Protein AF-A0A7Y0B9Q2-F1 (afdb_monomer_lite)

pLDDT: mean 84.7, std 14.18, range [36.88, 98.25]

Sequence (149 aa):
MATASEPADRLAAFGNQLVHVHLWLREELVALRSGLDDHLSGAGERPRELRAHCLAFCSALTRHHTAEDGGVFPALAEAHPELRPVLDELAHDHLQVEELLVRLQTLLDGLIALVESHFTYEEKKLVAALNGLSPPLPDDFALRDLTGG

Foldseek 3Di:
DDDDQDPVNVVVVVVVVLVVLVVVLVVLVVVLVVQVVCVVVVNHDDPVVSVVSLVVSVVSLLVVLCCCLVPVLVVCCVVPVVCVVVSVVVNVVSVVVVVVSVVVVVVVVVVVVVVVVVVVVCCVPPVVVQVPDPPHDDPVPPPPPPPPD

Structure (mmCIF, N/CA/C/O backbone):
data_AF-A0A7Y0B9Q2-F1
#
_entry.id   AF-A0A7Y0B9Q2-F1
#
loop_
_atom_site.group_PDB
_atom_site.id
_atom_site.type_symbol
_atom_site.label_atom_id
_atom_site.label_alt_id
_atom_site.label_comp_id
_atom_site.label_asym_id
_atom_site.label_entity_id
_atom_site.label_seq_id
_atom_site.pdbx_PDB_ins_code
_atom_site.Cartn_x
_atom_site.Cartn_y
_atom_site.Cartn_z
_atom_site.occupancy
_atom_site.B_iso_or_equiv
_atom_site.auth_seq_id
_atom_site.auth_comp_id
_atom_site.auth_asym_id
_atom_site.auth_atom_id
_atom_site.pdbx_PDB_model_num
ATOM 1 N N . MET A 1 1 ? -40.328 13.488 16.334 1.00 36.88 1 MET A N 1
ATOM 2 C CA . MET A 1 1 ? -39.431 13.027 17.414 1.00 36.88 1 MET A CA 1
ATOM 3 C C . MET A 1 1 ? -38.653 11.837 16.887 1.00 36.88 1 MET A C 1
ATOM 5 O O . MET A 1 1 ? -39.219 10.759 16.802 1.00 36.88 1 MET A O 1
ATOM 9 N N . ALA A 1 2 ? -37.414 12.053 16.441 1.00 44.22 2 ALA A N 1
ATOM 10 C CA . ALA A 1 2 ? -36.504 10.962 16.110 1.00 44.22 2 ALA A CA 1
ATOM 11 C C . ALA A 1 2 ? -35.988 10.383 17.430 1.00 44.22 2 ALA A C 1
ATOM 13 O O . ALA A 1 2 ? -35.457 11.125 18.257 1.00 44.22 2 ALA A O 1
ATOM 14 N N . THR A 1 3 ? -36.210 9.094 17.664 1.00 46.66 3 THR A N 1
ATOM 15 C CA . THR A 1 3 ? -35.588 8.378 18.777 1.00 46.66 3 THR A CA 1
ATOM 16 C C . THR A 1 3 ? -34.080 8.446 18.576 1.00 46.66 3 THR A C 1
ATOM 18 O O . THR A 1 3 ? -33.581 8.061 17.518 1.00 46.66 3 THR A O 1
ATOM 21 N N . ALA A 1 4 ? -33.360 8.996 19.554 1.00 55.75 4 ALA A N 1
ATOM 22 C CA . ALA A 1 4 ? -31.908 8.941 19.561 1.00 55.75 4 ALA A CA 1
ATOM 23 C C . ALA A 1 4 ? -31.504 7.467 19.437 1.00 55.75 4 ALA A C 1
ATOM 25 O O . ALA A 1 4 ? -31.904 6.664 20.274 1.00 55.75 4 ALA A O 1
ATOM 26 N N . SER A 1 5 ? -30.777 7.119 18.371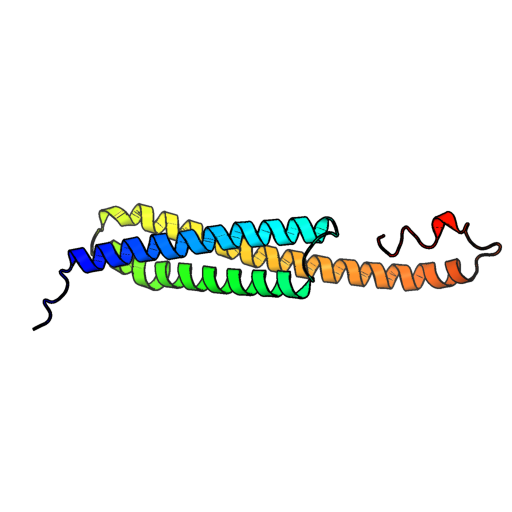 1.00 59.25 5 SER A N 1
ATOM 27 C CA . SER A 1 5 ? -30.181 5.789 18.197 1.00 59.25 5 SER A CA 1
ATOM 28 C C . SER A 1 5 ? -29.509 5.376 19.510 1.00 59.25 5 SER A C 1
ATOM 30 O O . SER A 1 5 ? -28.805 6.196 20.119 1.00 59.25 5 SER A O 1
ATOM 32 N N . GLU A 1 6 ? -29.783 4.167 20.003 1.00 62.31 6 GLU A N 1
ATOM 33 C CA . GLU A 1 6 ? -29.219 3.735 21.278 1.00 62.31 6 GLU A CA 1
ATOM 34 C C . GLU A 1 6 ? -27.682 3.669 21.181 1.00 62.31 6 GLU A C 1
ATOM 36 O O . GLU A 1 6 ? -27.130 3.470 20.096 1.00 62.31 6 GLU A O 1
ATOM 41 N N . PRO A 1 7 ? -26.940 3.852 22.288 1.00 60.25 7 PRO A N 1
ATOM 42 C CA . PRO A 1 7 ? -25.481 3.729 22.288 1.00 60.25 7 PRO A CA 1
ATOM 43 C C . PRO A 1 7 ? -24.994 2.411 21.665 1.00 60.25 7 PRO A C 1
ATOM 45 O O . PRO A 1 7 ? -24.018 2.418 20.921 1.00 60.25 7 PRO A O 1
ATOM 48 N N . ALA A 1 8 ? -25.718 1.312 21.900 1.00 61.25 8 ALA A N 1
ATOM 49 C CA . ALA A 1 8 ? -25.438 0.002 21.318 1.00 61.25 8 ALA A CA 1
ATOM 50 C C . ALA A 1 8 ? -25.602 -0.021 19.786 1.00 61.25 8 ALA A C 1
ATOM 52 O O . ALA A 1 8 ? -24.737 -0.557 19.094 1.00 61.25 8 ALA A O 1
ATOM 53 N N . ASP A 1 9 ? -26.637 0.632 19.244 1.00 67.50 9 ASP A N 1
ATOM 54 C CA . ASP A 1 9 ? -26.848 0.752 17.794 1.00 67.50 9 ASP A CA 1
ATOM 55 C C . ASP A 1 9 ? -25.721 1.546 17.124 1.00 67.50 9 ASP A C 1
ATOM 57 O O . ASP A 1 9 ? -25.291 1.217 16.018 1.00 67.50 9 ASP A O 1
ATOM 61 N N . ARG A 1 10 ? -25.202 2.581 17.802 1.00 64.56 10 ARG A N 1
ATOM 62 C CA . ARG A 1 10 ? -24.063 3.370 17.305 1.00 64.56 10 ARG A CA 1
ATOM 63 C C . ARG A 1 10 ? -22.756 2.580 17.307 1.00 64.56 10 ARG A C 1
ATOM 65 O O . ARG A 1 10 ? -22.013 2.666 16.333 1.00 64.56 10 ARG A O 1
ATOM 72 N N . LEU A 1 11 ? -22.479 1.807 18.361 1.00 66.19 11 LEU A N 1
ATOM 73 C CA . LEU A 1 11 ? -21.299 0.936 18.401 1.00 66.19 11 LEU A CA 1
ATOM 74 C C . LEU A 1 11 ? -21.380 -0.174 17.344 1.00 66.19 11 LEU A C 1
ATOM 76 O O . LEU A 1 11 ? -20.399 -0.421 16.645 1.00 66.19 11 LEU A O 1
ATOM 80 N N . ALA A 1 12 ? -22.549 -0.795 17.170 1.00 68.38 12 ALA A N 1
ATOM 81 C CA . ALA A 1 12 ? -22.766 -1.791 16.124 1.00 68.38 12 ALA A CA 1
ATOM 82 C C . ALA A 1 12 ? -22.597 -1.189 14.717 1.00 68.38 12 ALA A C 1
ATOM 84 O O . ALA A 1 12 ? -21.962 -1.795 13.855 1.00 68.38 12 ALA A O 1
ATOM 85 N N . ALA A 1 13 ? -23.101 0.029 14.487 1.00 72.81 13 ALA A N 1
ATOM 86 C CA . ALA A 1 13 ? -22.895 0.747 13.230 1.00 72.81 13 ALA A CA 1
ATOM 87 C C . ALA A 1 13 ? -21.408 1.031 12.958 1.00 72.81 13 ALA A C 1
ATOM 89 O O . ALA A 1 13 ? -20.954 0.866 11.827 1.00 72.81 13 ALA A O 1
ATOM 90 N N . PHE A 1 14 ? -20.643 1.391 13.990 1.00 76.12 14 PHE A N 1
ATOM 91 C CA . PHE A 1 14 ? -19.206 1.625 13.874 1.00 76.12 14 PHE A CA 1
ATOM 92 C C . PHE A 1 14 ? -18.426 0.336 13.563 1.00 76.12 14 PHE A C 1
ATOM 94 O O . PHE A 1 14 ? -17.618 0.313 12.637 1.00 76.12 14 PHE A O 1
ATOM 101 N N . GLY A 1 15 ? -18.717 -0.763 14.266 1.00 79.12 15 GLY A N 1
ATOM 102 C CA . GLY A 1 15 ? -18.115 -2.070 13.978 1.00 79.12 15 GLY A CA 1
ATOM 103 C C . GLY A 1 15 ? -18.412 -2.553 12.553 1.00 79.12 15 GLY A C 1
ATOM 104 O O . GLY A 1 15 ? -17.522 -3.032 11.855 1.00 79.12 15 GLY A O 1
ATOM 105 N N . ASN A 1 16 ? -19.639 -2.344 12.070 1.00 85.44 16 ASN A N 1
ATOM 106 C CA . ASN A 1 16 ? -20.003 -2.654 10.685 1.00 85.44 16 ASN A CA 1
ATOM 107 C C . ASN A 1 16 ? -19.270 -1.761 9.672 1.00 85.44 16 ASN A C 1
ATOM 109 O O . ASN A 1 16 ? -18.882 -2.233 8.603 1.00 85.44 16 ASN A O 1
ATOM 113 N N . GLN A 1 17 ? -19.058 -0.484 10.000 1.00 85.31 17 GLN A N 1
ATOM 114 C CA . GLN A 1 17 ? -18.290 0.434 9.160 1.00 85.31 17 GLN A CA 1
ATOM 115 C C . GLN A 1 17 ? -16.824 -0.002 9.042 1.00 85.31 17 GLN A C 1
ATOM 117 O O . GLN A 1 17 ? -16.274 0.036 7.941 1.00 85.31 17 GLN A O 1
ATOM 122 N N . LEU A 1 18 ? -16.216 -0.460 10.140 1.00 87.94 18 LEU A N 1
ATOM 123 C CA . LEU A 1 18 ? -14.861 -1.012 10.140 1.00 87.94 18 LEU A CA 1
ATOM 124 C C . LEU A 1 18 ? -14.747 -2.203 9.179 1.00 87.94 18 LEU A C 1
ATOM 126 O O . LEU A 1 18 ? -13.894 -2.217 8.292 1.00 87.94 18 LEU A O 1
ATOM 130 N N . VAL A 1 19 ? -15.671 -3.162 9.292 1.00 92.25 19 VAL A N 1
ATOM 131 C CA . VAL A 1 19 ? -15.724 -4.324 8.393 1.00 92.25 19 VAL A CA 1
ATOM 132 C C . VAL A 1 19 ? -15.873 -3.889 6.934 1.00 92.25 19 VAL A C 1
ATOM 134 O O . VAL A 1 19 ? -15.188 -4.428 6.069 1.00 92.25 19 VAL A O 1
ATOM 137 N N . HIS A 1 20 ? -16.723 -2.900 6.649 1.00 91.75 20 HIS A N 1
ATOM 138 C CA . HIS A 1 20 ? -16.935 -2.404 5.290 1.00 91.75 20 HIS A CA 1
ATOM 139 C C . HIS A 1 20 ? -15.660 -1.801 4.684 1.00 91.75 20 HIS A C 1
ATOM 141 O O . HIS A 1 20 ? -15.303 -2.131 3.554 1.00 91.75 20 HIS A O 1
ATOM 147 N N . VAL A 1 21 ? -14.947 -0.957 5.440 1.00 91.31 21 VAL A N 1
ATOM 148 C CA . VAL A 1 21 ? -13.669 -0.381 4.992 1.00 91.31 21 VAL A CA 1
ATOM 149 C C . VAL A 1 21 ? -12.639 -1.481 4.752 1.00 91.31 21 VAL A C 1
ATOM 151 O O . VAL A 1 21 ? -11.956 -1.465 3.732 1.00 91.31 21 VAL A O 1
ATOM 154 N N . HIS A 1 22 ? -12.559 -2.477 5.635 1.00 96.44 22 HIS A N 1
ATOM 155 C CA . HIS A 1 22 ? -11.625 -3.589 5.462 1.00 96.44 22 HIS A CA 1
ATOM 156 C C . HIS A 1 22 ? -11.964 -4.492 4.273 1.00 96.44 22 HIS A C 1
ATOM 158 O O . HIS A 1 22 ? -11.057 -5.059 3.670 1.00 96.44 22 HIS A O 1
ATOM 164 N N . LEU A 1 23 ? -13.241 -4.689 3.943 1.00 96.31 23 LEU A N 1
ATOM 165 C CA . LEU A 1 23 ? -13.632 -5.442 2.747 1.00 96.31 23 LEU A CA 1
ATOM 166 C C . LEU A 1 23 ? -13.174 -4.720 1.481 1.00 96.31 23 LEU A C 1
ATOM 168 O O . LEU A 1 23 ? -12.501 -5.331 0.656 1.00 96.31 23 LEU A O 1
ATOM 172 N N . TRP A 1 24 ? -13.432 -3.416 1.396 1.00 95.19 24 TRP A N 1
ATOM 173 C CA . TRP A 1 24 ? -12.952 -2.596 0.288 1.00 95.19 24 TRP A CA 1
ATOM 174 C C . TRP A 1 24 ? -11.415 -2.616 0.180 1.00 95.19 24 TRP A C 1
ATOM 176 O O . TRP A 1 24 ? -10.879 -2.913 -0.881 1.00 95.19 24 TRP A O 1
ATOM 186 N N . LEU A 1 25 ? -10.682 -2.422 1.284 1.00 93.44 25 LEU A N 1
ATOM 187 C CA . LEU A 1 25 ? -9.210 -2.473 1.276 1.00 93.44 25 LEU A CA 1
ATOM 188 C C . LEU A 1 25 ? -8.654 -3.819 0.779 1.00 93.44 25 LEU A C 1
ATOM 190 O O . LEU A 1 25 ? -7.612 -3.855 0.124 1.00 93.44 25 LEU A O 1
ATOM 194 N N . ARG A 1 26 ? -9.336 -4.933 1.073 1.00 96.75 26 ARG A N 1
ATOM 195 C CA . ARG A 1 26 ? -8.951 -6.257 0.557 1.00 96.75 26 ARG A CA 1
ATOM 196 C C . ARG A 1 26 ? -9.150 -6.362 -0.952 1.00 96.75 26 ARG A C 1
ATOM 198 O O . ARG A 1 26 ? -8.309 -6.959 -1.618 1.00 96.75 26 ARG A O 1
ATOM 205 N N . GLU A 1 27 ? -10.233 -5.802 -1.480 1.00 95.31 27 GLU A N 1
ATOM 206 C CA . GLU A 1 27 ? -10.496 -5.769 -2.923 1.00 95.31 27 GLU A CA 1
ATOM 207 C C . GLU A 1 27 ? -9.424 -4.953 -3.658 1.00 95.31 27 GLU A C 1
ATOM 209 O O . GLU A 1 27 ? -8.851 -5.440 -4.635 1.00 95.31 27 GLU A O 1
ATOM 214 N N . GLU A 1 28 ? -9.061 -3.780 -3.132 1.00 94.19 28 GLU A N 1
ATOM 215 C CA . GLU A 1 28 ? -7.995 -2.945 -3.705 1.00 94.19 28 GLU A CA 1
ATOM 216 C C . GLU A 1 28 ? -6.627 -3.651 -3.672 1.00 94.19 28 GLU A C 1
ATOM 218 O O . GLU A 1 28 ? -5.885 -3.603 -4.650 1.00 94.19 28 GLU A O 1
ATOM 223 N N . LEU A 1 29 ? -6.295 -4.384 -2.599 1.00 92.88 29 LEU A N 1
ATOM 224 C CA . LEU A 1 29 ? -5.062 -5.187 -2.538 1.00 92.88 29 LEU A CA 1
ATOM 225 C C . LEU A 1 29 ? -5.000 -6.254 -3.639 1.00 92.88 29 LEU A C 1
ATOM 227 O O . LEU A 1 29 ? -3.948 -6.464 -4.247 1.00 92.88 29 LEU A O 1
ATOM 231 N N . VAL A 1 30 ? -6.117 -6.941 -3.894 1.00 93.81 30 VAL A N 1
ATOM 232 C CA . VAL A 1 30 ? -6.207 -7.942 -4.966 1.00 93.81 30 VAL A CA 1
ATOM 233 C C . VAL A 1 30 ? -6.041 -7.277 -6.331 1.00 93.81 30 VAL A C 1
ATOM 235 O O . VAL A 1 30 ? -5.282 -7.782 -7.161 1.00 93.81 30 VAL A O 1
ATOM 238 N N . ALA A 1 31 ? -6.695 -6.136 -6.547 1.00 89.94 31 ALA A N 1
ATOM 239 C CA . ALA A 1 31 ? -6.605 -5.389 -7.795 1.00 89.94 31 ALA A CA 1
ATOM 240 C C . ALA A 1 31 ? -5.183 -4.862 -8.056 1.00 89.94 31 ALA A C 1
ATOM 242 O O . ALA A 1 31 ? -4.665 -5.030 -9.159 1.00 89.94 31 ALA A O 1
ATOM 243 N N . LEU A 1 32 ? -4.511 -4.314 -7.038 1.00 89.50 32 LEU A N 1
ATOM 244 C CA . LEU A 1 32 ? -3.117 -3.872 -7.132 1.00 89.50 32 LEU A CA 1
ATOM 245 C C . LEU A 1 32 ? -2.169 -5.006 -7.502 1.00 89.50 32 LEU A C 1
ATOM 247 O O . LEU A 1 32 ? -1.305 -4.835 -8.362 1.00 89.50 32 LEU A O 1
ATOM 251 N N . ARG A 1 33 ? -2.331 -6.166 -6.859 1.00 89.88 33 ARG A N 1
ATOM 252 C CA . ARG A 1 33 ? -1.512 -7.338 -7.161 1.00 89.88 33 ARG A CA 1
ATOM 253 C C . ARG A 1 33 ? -1.729 -7.808 -8.599 1.00 89.88 33 ARG A C 1
ATOM 255 O O . ARG A 1 33 ? -0.749 -8.022 -9.300 1.00 89.88 33 ARG A O 1
ATOM 262 N N . SER A 1 34 ? -2.985 -7.933 -9.034 1.00 89.56 34 SER A N 1
ATOM 263 C CA . SER A 1 34 ? -3.305 -8.340 -10.409 1.00 89.56 34 SER A CA 1
ATOM 264 C C . SER A 1 34 ? -2.719 -7.364 -11.425 1.00 89.56 34 SER A C 1
ATOM 266 O O . SER A 1 34 ? -2.041 -7.789 -12.350 1.00 89.56 34 SER A O 1
ATOM 268 N N . GLY A 1 35 ? -2.901 -6.056 -11.217 1.00 87.88 35 GLY A N 1
ATOM 269 C CA . GLY A 1 35 ? -2.368 -5.040 -12.123 1.00 87.88 35 GLY A CA 1
ATOM 270 C C . GLY A 1 35 ? -0.840 -5.058 -12.210 1.00 87.88 35 GLY A C 1
ATOM 271 O O . GLY A 1 35 ? -0.285 -4.846 -13.288 1.00 87.88 35 GLY A O 1
ATOM 272 N N . LEU A 1 36 ? -0.149 -5.356 -11.103 1.00 86.94 36 LEU A N 1
A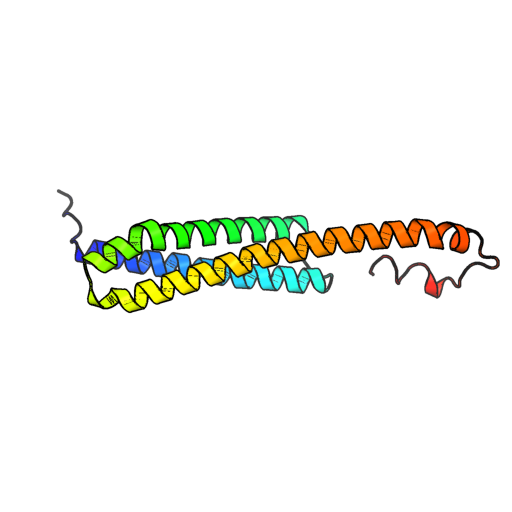TOM 273 C CA . LEU A 1 36 ? 1.302 -5.544 -11.101 1.00 86.94 36 LEU A CA 1
ATOM 274 C C . LEU A 1 36 ? 1.720 -6.807 -11.866 1.00 86.94 36 LEU A C 1
ATOM 276 O O . LEU A 1 36 ? 2.626 -6.728 -12.694 1.00 86.94 36 LEU A O 1
ATOM 280 N N . ASP A 1 37 ? 1.063 -7.941 -11.622 1.00 87.75 37 ASP A N 1
ATOM 281 C CA . ASP A 1 37 ? 1.347 -9.210 -12.307 1.00 87.75 37 ASP A CA 1
ATOM 282 C C . ASP A 1 37 ? 1.097 -9.088 -13.829 1.00 87.75 37 ASP A C 1
ATOM 284 O O . ASP A 1 37 ? 1.919 -9.517 -14.648 1.00 87.75 37 ASP A O 1
ATOM 288 N N . ASP A 1 38 ? 0.013 -8.420 -14.228 1.00 87.25 38 ASP A N 1
ATOM 289 C CA . ASP A 1 38 ? -0.311 -8.158 -15.632 1.00 87.25 38 ASP A CA 1
ATOM 290 C C . ASP A 1 38 ? 0.712 -7.203 -16.270 1.00 87.25 38 ASP A C 1
ATOM 292 O O . ASP A 1 38 ? 1.161 -7.416 -17.399 1.00 87.25 38 ASP A O 1
ATOM 296 N N . HIS A 1 39 ? 1.138 -6.159 -15.549 1.00 84.25 39 HIS A N 1
ATOM 297 C CA . HIS A 1 39 ? 2.154 -5.230 -16.044 1.00 84.25 39 HIS A CA 1
ATOM 298 C C . HIS A 1 39 ? 3.506 -5.925 -16.259 1.00 84.25 39 HIS A C 1
ATOM 300 O O . HIS A 1 39 ? 4.122 -5.761 -17.312 1.00 84.25 39 HIS A O 1
ATOM 306 N N . LEU A 1 40 ? 3.947 -6.741 -15.296 1.00 84.38 40 LEU A N 1
ATOM 307 C CA . LEU A 1 40 ? 5.208 -7.486 -15.375 1.00 84.38 40 LEU A CA 1
ATOM 308 C C . LEU A 1 40 ? 5.202 -8.566 -16.466 1.00 84.38 40 LEU A C 1
ATOM 310 O O . LEU A 1 40 ? 6.263 -8.915 -16.979 1.00 84.38 40 LEU A O 1
ATOM 314 N N . SER A 1 41 ? 4.029 -9.084 -16.835 1.00 86.50 41 SER A N 1
ATOM 315 C CA . SER A 1 41 ? 3.867 -10.049 -17.930 1.00 86.50 41 SER A CA 1
ATOM 316 C C . SER A 1 41 ? 3.656 -9.405 -19.307 1.00 86.50 41 SER A C 1
ATOM 318 O O . SER A 1 41 ? 3.545 -10.123 -20.299 1.00 86.50 41 SER A O 1
ATOM 320 N N . GLY A 1 42 ? 3.621 -8.068 -19.392 1.00 80.06 42 GLY A N 1
ATOM 321 C CA . GLY A 1 42 ? 3.410 -7.328 -20.642 1.00 80.06 42 GLY A CA 1
ATOM 322 C C . GLY A 1 42 ? 1.950 -7.261 -21.111 1.00 80.06 42 GLY A C 1
ATOM 323 O O . GLY A 1 42 ? 1.682 -6.729 -22.185 1.00 80.06 42 GLY A O 1
ATOM 324 N N . ALA A 1 43 ? 1.002 -7.765 -20.316 1.00 75.62 43 ALA A N 1
ATOM 325 C CA . ALA A 1 43 ? -0.425 -7.831 -20.648 1.00 75.62 43 ALA A CA 1
ATOM 326 C C . ALA A 1 43 ? -1.288 -6.768 -19.928 1.00 75.62 43 ALA A C 1
ATOM 328 O O . ALA A 1 43 ? -2.506 -6.746 -20.108 1.00 75.62 43 ALA A O 1
ATOM 329 N N . GLY A 1 44 ? -0.677 -5.919 -19.095 1.00 66.56 44 GLY A N 1
ATOM 330 C CA . GLY A 1 44 ? -1.383 -5.094 -18.109 1.00 66.56 44 GLY A CA 1
ATOM 331 C C . GLY A 1 44 ? -1.722 -3.654 -18.486 1.00 66.56 44 GLY A C 1
ATOM 332 O O . GLY A 1 44 ? -1.440 -3.163 -19.579 1.00 66.56 44 GLY A O 1
ATOM 333 N N . GLU A 1 45 ? -2.345 -2.975 -17.517 1.00 65.38 45 GLU A N 1
ATOM 334 C CA . GLU A 1 45 ? -2.737 -1.561 -17.568 1.00 65.38 45 GLU A CA 1
ATOM 335 C C . GLU A 1 45 ? -1.563 -0.620 -17.876 1.00 65.38 45 GLU A C 1
ATOM 337 O O . GLU A 1 45 ? -0.382 -0.963 -17.738 1.00 65.38 45 GLU A O 1
ATOM 342 N N . ARG A 1 46 ? -1.874 0.630 -18.253 1.00 72.88 46 ARG A N 1
ATOM 343 C CA . ARG A 1 46 ? -0.818 1.623 -18.481 1.00 72.88 46 ARG A CA 1
ATOM 344 C C . ARG A 1 46 ? -0.055 1.839 -17.164 1.00 72.88 46 ARG A C 1
ATOM 346 O O . ARG A 1 46 ? -0.697 2.073 -16.142 1.00 72.88 46 ARG A O 1
ATOM 353 N N . PRO A 1 47 ? 1.290 1.925 -17.165 1.00 76.25 47 PRO A N 1
ATOM 354 C CA . PRO A 1 47 ? 2.091 2.086 -15.939 1.00 76.25 47 PRO A CA 1
ATOM 355 C C . PRO A 1 47 ? 1.643 3.252 -15.040 1.00 76.25 47 PRO A C 1
ATOM 357 O O . PRO A 1 47 ? 1.765 3.225 -13.816 1.00 76.25 47 PRO A O 1
ATOM 360 N N . ARG A 1 48 ? 1.093 4.304 -15.659 1.00 79.38 48 ARG A N 1
ATOM 361 C CA . ARG A 1 48 ? 0.562 5.484 -14.972 1.00 79.38 48 ARG A CA 1
ATOM 362 C C . ARG A 1 48 ? -0.702 5.189 -14.154 1.00 79.38 48 ARG A C 1
ATOM 364 O O . ARG A 1 48 ? -0.891 5.835 -13.127 1.00 79.38 48 ARG A O 1
ATOM 371 N N . GLU A 1 49 ? -1.549 4.272 -14.610 1.00 84.50 49 GLU A N 1
ATOM 372 C CA . GLU A 1 49 ? -2.795 3.871 -13.941 1.00 84.50 49 GLU A CA 1
ATOM 373 C C . GLU A 1 49 ? -2.478 3.028 -12.707 1.00 84.50 49 GLU A C 1
ATOM 375 O O . GLU A 1 49 ? -2.868 3.416 -11.607 1.00 84.50 49 GLU A O 1
ATOM 380 N N . LEU A 1 50 ? -1.633 2.003 -12.855 1.00 84.81 50 LEU A N 1
ATOM 381 C CA . LEU A 1 50 ? -1.156 1.182 -11.738 1.00 84.81 50 LEU A CA 1
ATOM 382 C C . LEU A 1 50 ? -0.468 2.025 -10.654 1.00 84.81 50 LEU A C 1
ATOM 384 O O . LEU A 1 50 ? -0.744 1.877 -9.463 1.00 84.81 50 LEU A O 1
ATOM 388 N N . ARG A 1 51 ? 0.388 2.976 -11.055 1.00 85.19 51 ARG A N 1
ATOM 389 C CA . ARG A 1 51 ? 1.023 3.909 -10.112 1.00 85.19 51 ARG A CA 1
ATOM 390 C C . ARG A 1 51 ? -0.004 4.779 -9.385 1.00 85.19 51 ARG A C 1
ATOM 392 O O . ARG A 1 51 ? 0.132 5.001 -8.184 1.00 85.19 51 ARG A O 1
ATOM 399 N N . ALA A 1 52 ? -0.997 5.311 -10.098 1.00 88.56 52 ALA A N 1
ATOM 400 C CA . ALA A 1 52 ? -2.035 6.142 -9.491 1.00 88.56 52 ALA A CA 1
ATOM 401 C C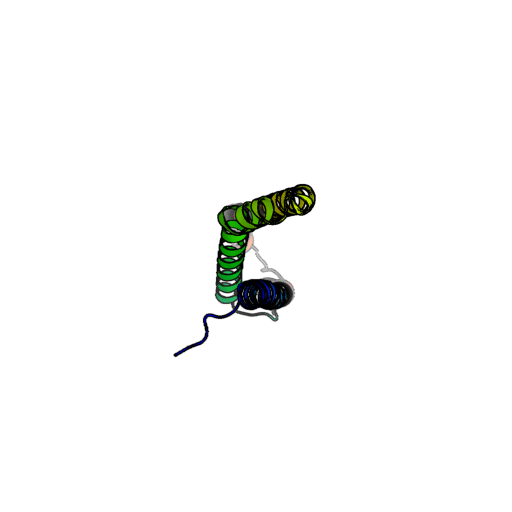 . ALA A 1 52 ? -2.879 5.341 -8.489 1.00 88.56 52 ALA A C 1
ATOM 403 O O . ALA A 1 52 ? -3.122 5.830 -7.387 1.00 88.56 52 ALA A O 1
ATOM 404 N N . HIS A 1 53 ? -3.248 4.107 -8.841 1.00 89.25 53 HIS A N 1
ATOM 405 C CA . HIS A 1 53 ? -3.946 3.181 -7.957 1.00 89.25 53 HIS A CA 1
ATOM 406 C C . HIS A 1 53 ? -3.112 2.899 -6.700 1.00 89.25 53 HIS A C 1
ATOM 408 O O . HIS A 1 53 ? -3.587 3.130 -5.591 1.00 89.25 53 HIS A O 1
ATOM 414 N N . CYS A 1 54 ? -1.841 2.511 -6.852 1.00 89.62 54 CYS A N 1
ATOM 415 C CA . CYS A 1 54 ? -0.961 2.222 -5.717 1.00 89.62 54 CYS A CA 1
ATOM 416 C C . CYS A 1 54 ? -0.881 3.402 -4.738 1.00 89.62 54 CYS A C 1
ATOM 418 O O . CYS A 1 54 ? -1.035 3.214 -3.535 1.00 89.62 54 CYS A O 1
ATOM 420 N N . LEU A 1 55 ? -0.697 4.629 -5.237 1.00 89.25 55 LEU A N 1
ATOM 421 C CA . LEU A 1 55 ? -0.626 5.821 -4.386 1.00 89.25 55 LEU A CA 1
ATOM 422 C C . LEU A 1 55 ? -1.958 6.126 -3.684 1.00 89.25 55 LEU A C 1
ATOM 424 O O . LEU A 1 55 ? -1.953 6.517 -2.515 1.00 89.25 55 LEU A O 1
ATOM 428 N N . ALA A 1 56 ? -3.087 5.945 -4.375 1.00 91.19 56 ALA A N 1
ATOM 429 C CA . ALA A 1 56 ? -4.412 6.143 -3.795 1.00 91.19 56 ALA A CA 1
ATOM 430 C C . ALA A 1 56 ? -4.691 5.133 -2.671 1.00 91.19 56 ALA A C 1
ATOM 432 O O . ALA A 1 56 ? -5.117 5.530 -1.586 1.00 91.19 56 ALA A O 1
ATOM 433 N N . PHE A 1 57 ? -4.374 3.857 -2.899 1.00 91.81 57 PHE A N 1
ATOM 434 C CA . PHE A 1 57 ? -4.484 2.802 -1.895 1.00 91.81 57 PHE A CA 1
ATOM 435 C C . PHE A 1 57 ? -3.599 3.078 -0.675 1.00 91.81 57 PHE A C 1
ATOM 437 O O . PHE A 1 57 ? -4.103 3.088 0.447 1.00 91.81 57 PHE A O 1
ATOM 444 N N . CYS A 1 58 ? -2.307 3.375 -0.881 1.00 92.00 58 CYS A N 1
ATOM 445 C CA . CYS A 1 58 ? -1.387 3.689 0.215 1.00 92.00 58 CYS A CA 1
ATOM 446 C C . CYS A 1 58 ? -1.915 4.859 1.057 1.00 92.00 58 CYS A C 1
ATOM 448 O O . CYS A 1 58 ? -1.957 4.773 2.280 1.00 92.00 58 CYS A O 1
ATOM 450 N N . SER A 1 59 ? -2.391 5.930 0.410 1.00 91.38 59 SER A N 1
ATOM 451 C CA . SER A 1 59 ? -2.962 7.083 1.112 1.00 91.38 59 SER A CA 1
ATOM 452 C C . SER A 1 59 ? -4.215 6.723 1.919 1.00 91.38 59 SER A C 1
ATOM 454 O O . SER A 1 59 ? -4.370 7.202 3.047 1.00 91.38 59 SER A O 1
ATOM 456 N N . ALA A 1 60 ? -5.103 5.893 1.366 1.00 93.06 60 ALA A N 1
ATOM 457 C CA . ALA A 1 60 ? -6.318 5.467 2.049 1.00 93.06 60 ALA A CA 1
ATOM 458 C C . ALA A 1 60 ? -6.014 4.583 3.268 1.00 93.06 60 ALA A C 1
ATOM 460 O O . ALA A 1 60 ? -6.581 4.819 4.337 1.00 93.06 60 ALA A O 1
ATOM 461 N N . LEU A 1 61 ? -5.088 3.630 3.129 1.00 94.81 61 LEU A N 1
ATOM 462 C CA . LEU A 1 61 ? -4.667 2.734 4.206 1.00 94.81 61 LEU A CA 1
ATOM 463 C C . LEU A 1 61 ? -3.995 3.499 5.352 1.00 94.81 61 LEU A C 1
ATOM 465 O O . LEU A 1 61 ? -4.390 3.340 6.505 1.00 94.81 61 LEU A O 1
ATOM 469 N N . THR A 1 62 ? -3.058 4.403 5.040 1.00 93.12 62 THR A N 1
ATOM 470 C CA . THR A 1 62 ? -2.405 5.253 6.049 1.00 93.12 62 THR A CA 1
ATOM 471 C C . THR A 1 62 ? -3.426 6.083 6.822 1.00 93.12 62 THR A C 1
ATOM 473 O O . THR A 1 62 ? -3.370 6.148 8.049 1.00 93.12 62 THR A O 1
ATOM 476 N N . ARG A 1 63 ? -4.394 6.704 6.132 1.00 93.44 63 ARG A N 1
ATOM 477 C CA . ARG A 1 63 ? -5.446 7.494 6.790 1.00 93.44 63 ARG A CA 1
ATOM 478 C C . ARG A 1 63 ? -6.328 6.631 7.693 1.00 93.44 63 ARG A C 1
ATOM 480 O O . ARG A 1 63 ? -6.728 7.100 8.755 1.00 93.44 63 ARG A O 1
ATOM 487 N N . HIS A 1 64 ? -6.660 5.420 7.250 1.00 95.25 64 HIS A N 1
ATOM 488 C CA . HIS A 1 64 ? -7.469 4.466 8.004 1.00 95.25 64 HIS A CA 1
ATOM 489 C C . HIS A 1 64 ? -6.771 4.058 9.313 1.00 95.25 64 HIS A C 1
ATOM 491 O O . HIS A 1 64 ? -7.317 4.334 10.379 1.00 95.25 64 HIS A O 1
ATOM 497 N N . HIS A 1 65 ? -5.530 3.561 9.254 1.00 96.56 65 HIS A N 1
ATOM 498 C CA . HIS A 1 65 ? -4.780 3.165 10.459 1.00 96.56 65 HIS A CA 1
ATOM 499 C C . HIS A 1 65 ? -4.488 4.351 11.387 1.00 96.56 65 HIS A C 1
ATOM 501 O O . HIS A 1 65 ? -4.679 4.253 12.593 1.00 96.56 65 HIS A O 1
ATOM 507 N N . THR A 1 66 ? -4.156 5.527 10.837 1.00 94.12 66 THR A N 1
ATOM 508 C CA . THR A 1 66 ? -3.955 6.743 11.651 1.00 94.12 66 THR A CA 1
ATOM 509 C C . THR A 1 66 ? -5.211 7.109 12.451 1.00 94.12 66 THR A C 1
ATOM 511 O O . THR A 1 66 ? -5.120 7.570 13.590 1.00 94.12 66 THR A O 1
ATOM 514 N N . ALA A 1 67 ? -6.399 6.938 11.860 1.00 92.50 67 ALA A N 1
ATOM 515 C CA . ALA A 1 67 ? -7.659 7.209 12.546 1.00 92.50 67 ALA A CA 1
ATOM 516 C C . ALA A 1 67 ? -7.951 6.172 13.641 1.00 92.50 67 ALA A C 1
ATOM 518 O O . ALA A 1 67 ? -8.496 6.529 14.690 1.00 92.50 67 ALA A O 1
ATOM 519 N N . GLU A 1 68 ? -7.583 4.911 13.411 1.00 94.62 68 GLU A N 1
ATOM 520 C CA . GLU A 1 68 ? -7.687 3.851 14.410 1.00 94.62 68 GLU A CA 1
ATOM 521 C C . GLU A 1 68 ? -6.768 4.124 15.602 1.00 94.62 68 GLU A C 1
ATOM 523 O O . GLU A 1 68 ? -7.264 4.280 16.718 1.00 94.62 68 GLU A O 1
ATOM 528 N N . ASP A 1 69 ? -5.473 4.312 15.354 1.00 96.38 69 ASP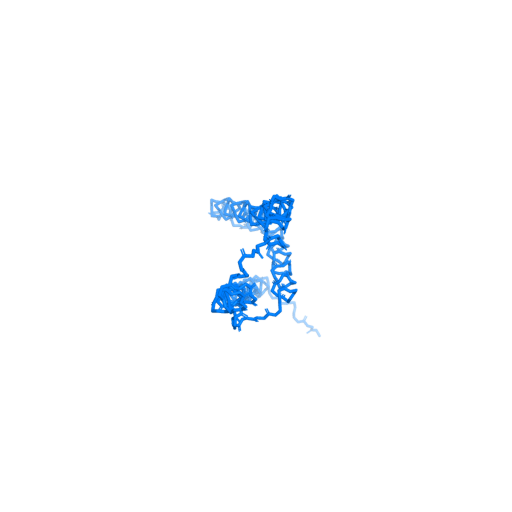 A N 1
ATOM 529 C CA . ASP A 1 69 ? -4.453 4.508 16.388 1.00 96.38 69 ASP A CA 1
ATOM 530 C C . ASP A 1 69 ? -4.679 5.789 17.198 1.00 96.38 69 ASP A C 1
ATOM 532 O O . ASP A 1 69 ? -4.580 5.800 18.426 1.00 96.38 69 ASP A O 1
ATOM 536 N N . GLY A 1 70 ? -4.992 6.892 16.512 1.00 92.56 70 GLY A N 1
ATOM 537 C CA . GLY A 1 70 ? -5.104 8.215 17.127 1.00 92.56 70 GLY A CA 1
ATOM 538 C C . GLY A 1 70 ? -6.479 8.540 17.712 1.00 92.56 70 GLY A C 1
ATOM 539 O O . GLY A 1 70 ? -6.618 9.550 18.403 1.00 92.56 70 GLY A O 1
ATOM 540 N N . GLY A 1 71 ? -7.503 7.734 17.423 1.00 90.12 71 GLY A N 1
ATOM 541 C CA . GLY A 1 71 ? -8.885 8.046 17.791 1.00 90.12 71 GLY A CA 1
ATOM 542 C C . GLY A 1 71 ? -9.662 6.854 18.327 1.00 90.12 71 GLY A C 1
ATOM 543 O O . GLY A 1 71 ? -10.161 6.894 19.452 1.00 90.12 71 GLY A O 1
ATOM 544 N N . VAL A 1 72 ? -9.775 5.791 17.531 1.00 89.44 72 VAL A N 1
ATOM 545 C CA . VAL A 1 72 ? -10.654 4.652 17.841 1.00 89.44 72 VAL A CA 1
ATOM 546 C C . VAL A 1 72 ? -10.093 3.792 18.968 1.00 89.44 72 VAL A C 1
ATOM 548 O O . VAL A 1 72 ? -10.815 3.481 19.915 1.00 89.44 72 VAL A O 1
ATOM 551 N N . PHE A 1 73 ? -8.818 3.413 18.891 1.00 95.06 73 PHE A N 1
ATOM 552 C CA . PHE A 1 73 ? -8.174 2.538 19.866 1.00 95.06 73 PHE A CA 1
ATOM 553 C C . PHE A 1 73 ? -8.129 3.165 21.266 1.00 95.06 73 PHE A C 1
ATOM 555 O O . PHE A 1 73 ? -8.531 2.480 22.207 1.00 95.06 73 PHE A O 1
ATOM 562 N N . PRO A 1 74 ? -7.776 4.455 21.451 1.00 94.31 74 PRO A N 1
ATOM 563 C CA . PRO A 1 74 ? -7.869 5.100 22.759 1.00 94.31 74 PRO A CA 1
ATOM 564 C C . PRO A 1 74 ? -9.282 5.052 23.351 1.00 94.31 74 PRO A C 1
ATOM 566 O O . PRO A 1 74 ? -9.452 4.669 24.507 1.00 94.31 74 PRO A O 1
ATOM 569 N N . ALA A 1 75 ? -10.306 5.363 22.548 1.00 90.75 75 ALA A N 1
ATOM 570 C CA . ALA A 1 75 ? -11.696 5.331 23.001 1.00 90.75 75 ALA A CA 1
ATOM 571 C C . ALA A 1 75 ? -12.150 3.909 23.386 1.00 90.75 75 ALA A C 1
ATOM 573 O O . ALA A 1 75 ? -12.839 3.726 24.392 1.00 90.75 75 ALA A O 1
ATOM 574 N N . LEU A 1 76 ? -11.732 2.887 22.628 1.00 91.50 76 LEU A N 1
ATOM 575 C CA . LEU A 1 76 ? -11.988 1.484 22.965 1.00 91.50 76 LEU A CA 1
ATOM 576 C C . LEU A 1 76 ? -11.238 1.051 24.228 1.00 91.50 76 LEU A C 1
ATOM 578 O O . LEU A 1 76 ? -11.826 0.382 25.066 1.00 91.50 76 LEU A O 1
ATOM 582 N N . ALA A 1 77 ? -9.986 1.464 24.415 1.00 95.00 77 ALA A N 1
ATOM 583 C CA . ALA A 1 77 ? -9.185 1.141 25.598 1.00 95.00 77 ALA A CA 1
ATOM 584 C C . ALA A 1 77 ? -9.702 1.796 26.894 1.00 95.00 77 ALA A C 1
ATOM 586 O O . ALA A 1 77 ? -9.387 1.326 27.997 1.00 95.00 77 ALA A O 1
ATOM 587 N N . GLU A 1 78 ? -10.444 2.902 26.779 1.00 94.75 78 GLU A N 1
ATOM 588 C CA . GLU A 1 78 ? -11.166 3.536 27.887 1.00 94.75 78 GLU A CA 1
ATOM 589 C C . GLU A 1 78 ? -12.465 2.794 28.219 1.00 94.75 78 GLU A C 1
ATOM 591 O O . GLU A 1 78 ? -12.725 2.516 29.390 1.00 94.75 78 GLU A O 1
ATOM 596 N N . ALA A 1 79 ? -13.266 2.452 27.205 1.00 92.88 79 ALA A N 1
ATOM 597 C CA . ALA A 1 79 ? -14.550 1.774 27.391 1.00 92.88 79 ALA A CA 1
ATOM 598 C C . ALA A 1 79 ? -14.412 0.280 27.745 1.00 92.88 79 ALA A C 1
ATOM 600 O O . ALA A 1 79 ? -15.223 -0.250 28.502 1.00 92.88 79 ALA A O 1
ATOM 601 N N . HIS A 1 80 ? -13.378 -0.372 27.211 1.00 94.06 80 HIS A N 1
ATOM 602 C CA . HIS A 1 80 ? -13.096 -1.806 27.292 1.00 94.06 80 HIS A CA 1
ATOM 603 C C . HIS A 1 80 ? -11.611 -2.045 27.627 1.00 94.06 80 HIS A C 1
ATOM 605 O O . HIS A 1 80 ? -10.821 -2.419 26.752 1.00 94.06 80 HIS A O 1
ATOM 611 N N . PRO A 1 81 ? -11.180 -1.809 28.884 1.00 97.12 81 PRO A N 1
ATOM 612 C CA . PRO A 1 81 ? -9.776 -1.938 29.281 1.00 97.12 81 PRO A CA 1
ATOM 613 C C . PRO A 1 81 ? -9.169 -3.322 29.017 1.00 97.12 81 PRO A C 1
ATOM 615 O O . PRO A 1 81 ? -7.957 -3.435 28.839 1.00 97.12 81 PRO A O 1
ATOM 618 N N . GLU A 1 82 ? -9.994 -4.367 28.968 1.00 97.00 82 GLU A N 1
ATOM 619 C CA . GLU A 1 82 ? -9.606 -5.734 28.628 1.00 97.00 82 GLU A CA 1
ATOM 620 C C . GLU A 1 82 ? -9.055 -5.888 27.203 1.00 97.00 82 GLU A C 1
ATOM 622 O O . GLU A 1 82 ? -8.303 -6.826 26.951 1.00 97.00 82 GLU A O 1
ATOM 627 N N . LEU A 1 83 ? -9.382 -4.970 26.284 1.00 96.88 83 LEU A N 1
ATOM 628 C CA . LEU A 1 83 ? -8.905 -5.003 24.899 1.00 96.88 83 LEU A CA 1
ATOM 629 C C . LEU A 1 83 ? -7.520 -4.381 24.717 1.00 96.88 83 LEU A C 1
ATOM 631 O O . LEU A 1 83 ? -6.936 -4.548 23.651 1.00 96.88 83 LEU A O 1
ATOM 635 N N . ARG A 1 84 ? -6.968 -3.696 25.727 1.00 97.38 84 ARG A N 1
ATOM 636 C CA . ARG A 1 84 ? -5.669 -3.004 25.624 1.00 97.38 84 ARG A CA 1
ATOM 637 C C . ARG A 1 84 ? -4.554 -3.861 25.010 1.00 97.38 84 ARG A C 1
ATOM 639 O O . ARG A 1 84 ? -3.947 -3.374 24.067 1.00 97.38 84 ARG A O 1
ATOM 646 N N . PRO A 1 85 ? -4.337 -5.126 25.427 1.00 98.06 85 PRO A N 1
ATOM 647 C CA . PRO A 1 85 ? -3.298 -5.954 24.814 1.00 98.06 85 PRO A CA 1
ATOM 648 C C . PRO A 1 85 ? -3.507 -6.170 23.309 1.00 98.06 85 PRO A C 1
ATOM 650 O O . PRO A 1 85 ? -2.551 -6.128 22.548 1.00 98.06 85 PRO A O 1
ATOM 653 N N . VAL A 1 86 ? -4.758 -6.345 22.870 1.00 97.81 86 VAL A N 1
ATOM 654 C CA . VAL A 1 86 ? -5.096 -6.533 21.449 1.00 97.81 86 VAL A CA 1
ATOM 655 C C . VAL A 1 86 ? -4.884 -5.240 20.666 1.00 97.81 86 VAL A C 1
ATOM 657 O O . VAL A 1 86 ? -4.372 -5.268 19.555 1.00 97.81 86 VAL A O 1
ATOM 660 N N . LEU A 1 87 ? -5.270 -4.097 21.236 1.00 97.12 87 LEU A N 1
ATOM 661 C CA . LEU A 1 87 ? -5.087 -2.791 20.598 1.00 97.12 87 LEU A CA 1
ATOM 662 C C . LEU A 1 87 ? -3.599 -2.435 20.465 1.00 97.12 87 LEU A C 1
ATOM 664 O O . LEU A 1 87 ? -3.202 -1.888 19.441 1.00 97.12 87 LEU A O 1
ATOM 668 N N . ASP A 1 88 ? -2.782 -2.789 21.460 1.00 97.56 88 ASP A N 1
ATOM 669 C CA . ASP A 1 88 ? -1.328 -2.609 21.415 1.00 97.56 88 ASP A CA 1
ATOM 670 C C . ASP A 1 88 ? -0.686 -3.492 20.325 1.00 97.56 88 ASP A C 1
ATOM 672 O O . ASP A 1 88 ? 0.198 -3.032 19.601 1.00 97.56 88 ASP A O 1
ATOM 676 N N . GLU A 1 89 ? -1.149 -4.739 20.168 1.00 98.25 89 GLU A N 1
ATOM 677 C CA . GLU A 1 89 ? -0.723 -5.628 19.076 1.00 98.25 89 GLU A CA 1
ATOM 678 C C . GLU A 1 89 ? -1.111 -5.063 17.700 1.00 98.25 89 GLU A C 1
ATOM 680 O O . GLU A 1 89 ? -0.264 -4.978 16.814 1.00 98.25 89 GLU A O 1
ATOM 685 N N . LEU A 1 90 ? -2.350 -4.591 17.532 1.00 98.00 90 LEU A N 1
ATOM 686 C CA . LEU A 1 90 ? -2.805 -3.986 16.274 1.00 98.00 90 LEU A CA 1
ATOM 687 C C . LEU A 1 90 ? -2.030 -2.708 15.927 1.00 98.00 90 LEU A C 1
ATOM 689 O O . LEU A 1 90 ? -1.643 -2.517 14.777 1.00 98.00 90 LEU A O 1
ATOM 693 N N . ALA A 1 91 ? -1.746 -1.855 16.914 1.00 96.88 91 ALA A N 1
ATOM 694 C CA . ALA A 1 91 ? -0.914 -0.673 16.707 1.00 96.88 91 ALA A CA 1
ATOM 695 C C . ALA A 1 91 ? 0.521 -1.055 16.297 1.00 96.88 91 ALA A C 1
ATOM 697 O O . ALA A 1 91 ? 1.135 -0.381 15.469 1.00 96.88 91 ALA A O 1
ATOM 698 N N . HIS A 1 92 ? 1.063 -2.157 16.829 1.00 97.69 92 HIS A N 1
ATOM 699 C CA . HIS A 1 92 ? 2.349 -2.684 16.375 1.00 97.69 92 HIS A CA 1
ATOM 700 C C . HIS A 1 92 ? 2.290 -3.174 14.922 1.00 97.69 92 HIS A C 1
ATOM 702 O O . HIS A 1 92 ? 3.185 -2.857 14.135 1.00 97.69 92 HIS A O 1
ATOM 708 N N . ASP A 1 93 ? 1.227 -3.885 14.542 1.00 97.94 93 ASP A N 1
ATOM 709 C CA . ASP A 1 93 ? 1.009 -4.313 13.159 1.00 97.94 93 ASP A CA 1
ATOM 710 C C . ASP A 1 93 ? 0.908 -3.107 12.210 1.00 97.94 93 ASP A C 1
ATOM 712 O O . ASP A 1 93 ? 1.481 -3.125 11.119 1.00 97.94 93 ASP A O 1
ATOM 716 N N . HIS A 1 94 ? 0.251 -2.020 12.626 1.00 97.81 94 HIS A N 1
ATOM 717 C CA . HIS A 1 94 ? 0.158 -0.793 11.831 1.00 97.81 94 HIS A CA 1
ATOM 718 C C . HIS A 1 94 ? 1.530 -0.167 11.542 1.00 97.81 94 HIS A C 1
ATOM 720 O O . HIS A 1 94 ? 1.771 0.251 10.406 1.00 97.81 94 HIS A O 1
ATOM 726 N N . LEU A 1 95 ? 2.453 -0.177 12.511 1.00 95.56 95 LEU A N 1
ATOM 727 C CA . LEU A 1 95 ? 3.835 0.272 12.298 1.00 95.56 95 LEU A CA 1
ATOM 728 C C . LEU A 1 95 ? 4.555 -0.598 11.261 1.00 95.56 95 LEU A C 1
ATOM 730 O O . LEU A 1 95 ? 5.212 -0.076 10.361 1.00 95.56 95 LEU A O 1
ATOM 734 N N . GLN A 1 96 ? 4.393 -1.922 11.336 1.00 97.12 96 GLN A N 1
ATOM 735 C CA . GLN A 1 96 ? 4.983 -2.833 10.350 1.00 97.12 96 GLN A CA 1
ATOM 736 C C . GLN A 1 96 ? 4.413 -2.604 8.945 1.00 97.12 96 GLN A C 1
ATOM 738 O O . GLN A 1 96 ? 5.150 -2.634 7.956 1.00 97.12 96 GLN A O 1
ATOM 743 N N . VAL A 1 97 ? 3.106 -2.347 8.837 1.00 95.12 97 VAL A N 1
ATOM 744 C CA . VAL A 1 97 ? 2.469 -1.994 7.562 1.00 95.12 97 VAL A CA 1
ATOM 745 C C . VAL A 1 97 ? 3.074 -0.707 7.000 1.00 95.12 97 VAL A C 1
ATOM 747 O O . VAL A 1 97 ? 3.438 -0.679 5.825 1.00 95.12 97 VAL A O 1
ATOM 750 N N . GLU A 1 98 ? 3.238 0.339 7.812 1.00 92.19 98 GLU A N 1
ATOM 751 C CA . GLU A 1 98 ? 3.852 1.600 7.376 1.00 92.19 98 GLU A CA 1
ATOM 752 C C . GLU A 1 98 ? 5.296 1.402 6.882 1.00 92.19 98 GLU A C 1
ATOM 754 O O . GLU A 1 98 ? 5.660 1.892 5.808 1.00 92.19 98 GLU A O 1
ATOM 759 N N . GLU A 1 99 ? 6.099 0.612 7.598 1.00 93.75 99 GLU A N 1
ATOM 760 C CA . GLU A 1 99 ? 7.464 0.270 7.185 1.00 93.75 99 GLU A CA 1
ATOM 761 C C . GLU A 1 99 ? 7.503 -0.424 5.814 1.00 93.75 99 GLU A C 1
ATOM 763 O O . GLU A 1 99 ? 8.358 -0.114 4.974 1.00 93.75 99 GLU A O 1
ATOM 768 N N . LEU A 1 100 ? 6.563 -1.336 5.545 1.00 93.31 100 LEU A N 1
ATOM 769 C CA . LEU A 1 100 ? 6.452 -2.007 4.248 1.00 93.31 100 LEU A CA 1
ATOM 770 C C . LEU A 1 100 ? 6.085 -1.032 3.122 1.00 93.31 100 LEU A C 1
ATOM 772 O O . LEU A 1 100 ? 6.662 -1.123 2.034 1.00 93.31 100 LEU A O 1
ATOM 776 N N . LEU A 1 101 ? 5.184 -0.078 3.376 1.00 88.38 101 LEU A N 1
ATOM 777 C CA . LEU A 1 101 ? 4.811 0.948 2.396 1.00 88.38 101 LEU A CA 1
ATOM 778 C C . LEU A 1 101 ? 6.004 1.852 2.044 1.00 88.38 101 LEU A C 1
ATOM 780 O O . LEU A 1 101 ? 6.262 2.112 0.865 1.00 88.38 101 LEU A O 1
ATOM 784 N N . VAL A 1 102 ? 6.787 2.274 3.042 1.00 89.12 102 VAL A N 1
ATOM 785 C CA . VAL A 1 102 ? 8.015 3.063 2.829 1.00 89.12 102 VAL A CA 1
ATOM 786 C C . VAL A 1 102 ? 9.064 2.259 2.061 1.00 89.12 102 VAL A C 1
ATOM 788 O O . VAL A 1 102 ? 9.718 2.773 1.144 1.00 89.12 102 VAL A O 1
ATOM 791 N N . ARG A 1 103 ? 9.224 0.975 2.397 1.00 91.56 103 ARG A N 1
ATOM 792 C CA . ARG A 1 103 ? 10.172 0.093 1.715 1.00 91.56 103 ARG A CA 1
ATOM 793 C C . ARG A 1 103 ? 9.803 -0.112 0.249 1.00 91.56 103 ARG A C 1
ATOM 795 O O . ARG A 1 103 ? 10.702 -0.117 -0.588 1.00 91.56 103 ARG A O 1
ATOM 802 N N . LEU A 1 104 ? 8.516 -0.238 -0.072 1.00 85.19 104 LEU A N 1
ATOM 803 C CA . LEU A 1 104 ? 8.041 -0.340 -1.453 1.00 85.19 104 LEU A CA 1
ATOM 804 C C . LEU A 1 104 ? 8.454 0.886 -2.280 1.00 85.19 104 LEU A C 1
ATOM 806 O O . LEU A 1 104 ? 9.038 0.732 -3.353 1.00 85.19 104 LEU A O 1
ATOM 810 N N . GLN A 1 105 ? 8.222 2.093 -1.756 1.00 83.38 105 GLN A N 1
ATOM 811 C CA . GLN A 1 105 ? 8.638 3.336 -2.412 1.00 83.38 105 GLN A CA 1
ATOM 812 C C . GLN A 1 105 ? 10.160 3.382 -2.616 1.00 83.38 105 GLN A C 1
ATOM 814 O O . GLN A 1 105 ? 10.643 3.677 -3.707 1.00 83.38 105 GLN A O 1
ATOM 819 N N . THR A 1 106 ? 10.917 2.998 -1.588 1.00 87.56 106 THR A N 1
ATOM 820 C CA . THR A 1 106 ? 12.386 2.991 -1.627 1.00 87.56 106 THR A CA 1
ATOM 821 C C . THR A 1 106 ? 12.939 2.014 -2.669 1.00 87.56 106 THR A C 1
ATOM 823 O O . THR A 1 106 ? 13.904 2.324 -3.366 1.00 87.56 106 THR A O 1
ATOM 826 N N . LEU A 1 107 ? 12.337 0.827 -2.793 1.00 88.88 107 LEU A N 1
ATOM 827 C CA . LEU A 1 107 ? 12.725 -0.162 -3.801 1.00 88.88 107 LEU A CA 1
ATOM 828 C C . LEU A 1 107 ? 12.487 0.359 -5.221 1.00 88.88 107 LEU A C 1
ATOM 830 O O . LEU A 1 107 ? 13.338 0.163 -6.088 1.00 88.88 107 LEU A O 1
ATOM 834 N N . LEU A 1 108 ? 11.365 1.046 -5.447 1.00 84.94 108 LEU A N 1
ATOM 835 C CA . LEU A 1 108 ? 11.056 1.646 -6.741 1.00 84.94 108 LEU A CA 1
ATOM 836 C C . LEU A 1 108 ? 12.057 2.750 -7.105 1.00 84.94 108 LEU A C 1
ATOM 838 O O . LEU A 1 108 ? 12.596 2.746 -8.211 1.00 84.94 108 LEU A O 1
ATOM 842 N N . ASP A 1 109 ? 12.358 3.650 -6.169 1.00 84.19 109 ASP A N 1
ATOM 843 C CA . ASP A 1 109 ? 13.333 4.724 -6.390 1.00 84.19 109 ASP A CA 1
ATOM 844 C C . ASP A 1 109 ? 14.740 4.163 -6.661 1.00 84.19 109 ASP A C 1
ATOM 846 O O . ASP A 1 109 ? 15.456 4.643 -7.544 1.00 84.19 109 ASP A O 1
ATOM 850 N N . GLY A 1 110 ? 15.120 3.094 -5.952 1.00 92.06 110 GLY A N 1
ATOM 851 C CA . GLY A 1 110 ? 16.377 2.382 -6.175 1.00 92.06 110 GLY A CA 1
ATOM 852 C C . GLY A 1 110 ? 16.465 1.733 -7.558 1.00 92.06 110 GLY A C 1
ATOM 853 O O . GLY A 1 110 ? 17.508 1.826 -8.208 1.00 92.06 110 GLY A O 1
ATOM 854 N N . LEU A 1 111 ? 15.377 1.119 -8.034 1.00 90.44 111 LEU A N 1
ATOM 855 C CA . LEU A 1 111 ? 15.309 0.543 -9.378 1.00 90.44 111 LEU A CA 1
ATOM 856 C C . LEU A 1 111 ? 15.486 1.621 -10.451 1.00 90.44 111 LEU A C 1
ATOM 858 O O . LEU A 1 111 ? 16.298 1.439 -11.356 1.00 90.44 111 LEU A O 1
ATOM 862 N N . ILE A 1 112 ? 14.782 2.750 -10.319 1.00 87.44 112 ILE A N 1
ATOM 863 C CA . ILE A 1 112 ? 14.894 3.886 -11.246 1.00 87.44 112 ILE A CA 1
ATOM 864 C C . ILE A 1 112 ? 16.346 4.362 -11.313 1.00 87.44 112 ILE A C 1
ATOM 866 O O . ILE A 1 112 ? 16.930 4.423 -12.391 1.00 87.44 112 IL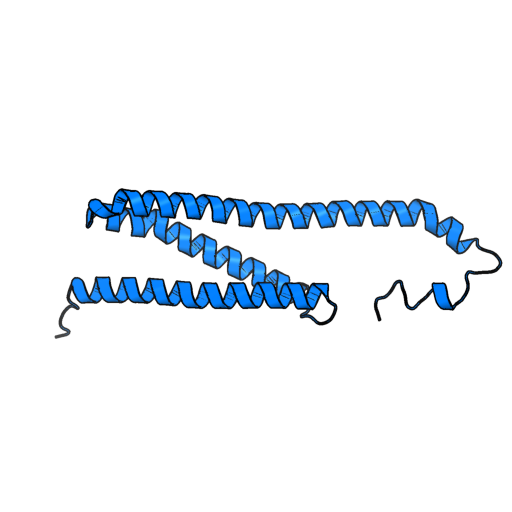E A O 1
ATOM 870 N N . ALA A 1 113 ? 16.963 4.639 -10.162 1.00 91.75 113 ALA A N 1
ATOM 871 C CA . ALA A 1 113 ? 18.338 5.127 -10.116 1.00 91.75 113 ALA A CA 1
ATOM 872 C C . ALA A 1 113 ? 19.341 4.138 -10.737 1.00 91.75 113 ALA A C 1
ATOM 874 O O . ALA A 1 113 ? 20.258 4.544 -11.458 1.00 91.75 113 ALA A O 1
ATOM 875 N N . LEU A 1 114 ? 19.178 2.841 -10.462 1.00 96.44 114 LEU A N 1
ATOM 876 C CA . LEU A 1 114 ? 20.060 1.805 -10.987 1.00 96.44 114 LEU A CA 1
ATOM 877 C C . LEU A 1 114 ? 19.927 1.664 -12.506 1.00 96.44 114 LEU A C 1
ATOM 879 O O . LEU A 1 114 ? 20.943 1.613 -13.198 1.00 96.44 114 LEU A O 1
ATOM 883 N N . VAL A 1 115 ? 18.696 1.607 -13.013 1.00 94.06 115 VAL A N 1
ATOM 884 C CA . VAL A 1 115 ? 18.417 1.389 -14.437 1.00 94.06 115 VAL A CA 1
ATOM 885 C C . VAL A 1 115 ? 18.832 2.601 -15.274 1.00 94.06 115 VAL A C 1
ATOM 887 O O . VAL A 1 115 ? 19.470 2.426 -16.305 1.00 94.06 115 VAL A O 1
ATOM 890 N N . GLU A 1 116 ? 18.607 3.825 -14.797 1.00 96.19 116 GLU A N 1
ATOM 891 C CA . GLU A 1 116 ? 19.089 5.042 -15.472 1.00 96.19 116 GLU A CA 1
ATOM 892 C C . GLU A 1 116 ? 20.624 5.089 -15.568 1.00 96.19 116 GLU A C 1
ATOM 894 O O . GLU A 1 116 ? 21.206 5.411 -16.611 1.00 96.19 116 GLU A O 1
ATOM 899 N N . SER A 1 117 ? 21.309 4.718 -14.481 1.00 95.12 117 SER A N 1
ATOM 900 C CA . SER A 1 117 ? 22.772 4.606 -14.464 1.00 95.12 117 SER A CA 1
ATOM 901 C C . SER A 1 117 ? 23.268 3.527 -15.431 1.00 95.12 117 SER A C 1
ATOM 903 O O . SER A 1 117 ? 24.236 3.737 -16.168 1.00 95.12 117 SER A O 1
ATOM 905 N N . HIS A 1 118 ? 22.581 2.384 -15.453 1.00 95.00 118 HIS A N 1
ATOM 906 C CA . HIS A 1 118 ? 22.851 1.282 -16.364 1.00 95.00 118 HIS A CA 1
ATOM 907 C C . HIS A 1 118 ? 22.710 1.719 -17.830 1.00 95.00 118 HIS A C 1
ATOM 909 O O . HIS A 1 118 ? 23.684 1.590 -18.573 1.00 95.00 118 HIS A O 1
ATOM 915 N N . PHE A 1 119 ? 21.590 2.344 -18.211 1.00 96.56 119 PHE A N 1
ATOM 916 C CA . PHE A 1 119 ? 21.370 2.881 -19.560 1.00 96.56 119 PHE A CA 1
ATOM 917 C C . PHE A 1 119 ? 22.465 3.863 -19.970 1.00 96.56 119 PHE A C 1
ATOM 919 O O . PHE A 1 119 ? 23.117 3.685 -20.997 1.00 96.56 119 PHE A O 1
ATOM 926 N N . THR A 1 120 ? 22.759 4.847 -19.117 1.00 96.19 120 THR A N 1
ATOM 927 C CA . THR A 1 120 ? 23.809 5.843 -19.383 1.00 96.19 120 THR A CA 1
ATOM 928 C C . THR A 1 120 ? 25.169 5.184 -19.646 1.00 96.19 120 THR A C 1
ATOM 930 O O . THR A 1 120 ? 25.952 5.633 -20.492 1.00 96.19 120 THR A O 1
ATOM 933 N N . TYR A 1 121 ? 25.494 4.127 -18.898 1.00 94.12 121 TYR A N 1
ATOM 934 C CA . TYR A 1 121 ? 26.750 3.408 -19.067 1.00 94.12 121 TYR A CA 1
ATOM 935 C C . TYR A 1 121 ? 26.792 2.624 -20.382 1.00 94.12 121 TYR A C 1
ATOM 937 O O . TYR A 1 121 ? 27.788 2.720 -21.108 1.00 94.12 121 TYR A O 1
ATOM 945 N N . GLU A 1 122 ? 25.728 1.886 -20.696 1.00 92.56 122 GLU A N 1
ATOM 946 C CA . GLU A 1 122 ? 25.601 1.137 -21.947 1.00 92.56 122 GLU A CA 1
ATOM 947 C C . GLU A 1 122 ? 25.694 2.060 -23.156 1.00 92.56 122 GLU A C 1
ATOM 949 O O . GLU A 1 122 ? 26.521 1.832 -24.040 1.00 92.56 122 GLU A O 1
ATOM 954 N N . GLU A 1 123 ? 24.947 3.162 -23.154 1.00 94.50 123 GLU A N 1
ATOM 955 C CA . GLU A 1 123 ? 24.963 4.148 -24.230 1.00 94.50 123 GLU A CA 1
ATOM 956 C C . GLU A 1 123 ? 26.375 4.687 -24.476 1.00 94.50 123 GLU A C 1
ATOM 958 O O . GLU A 1 123 ? 26.894 4.667 -25.595 1.00 94.50 123 GLU A O 1
ATOM 963 N N . LYS A 1 124 ? 27.053 5.107 -23.403 1.00 93.12 124 LYS A N 1
ATOM 964 C CA . LYS A 1 124 ? 28.402 5.673 -23.482 1.00 93.12 124 LYS A CA 1
ATOM 965 C C . LYS A 1 124 ? 29.441 4.678 -24.000 1.00 93.12 124 LYS A C 1
ATOM 967 O O . LYS A 1 124 ? 30.433 5.094 -24.603 1.00 93.12 124 LYS A O 1
ATOM 972 N N . LYS A 1 125 ? 29.292 3.391 -23.686 1.00 91.62 125 LYS A N 1
ATOM 973 C CA . LYS A 1 125 ? 30.313 2.370 -23.965 1.00 91.62 125 LYS A CA 1
ATOM 974 C C . LYS A 1 125 ? 30.058 1.596 -25.244 1.00 91.62 125 LYS A C 1
ATOM 976 O O . LYS A 1 125 ? 31.022 1.255 -25.926 1.00 91.62 125 LYS A O 1
ATOM 981 N N . LEU A 1 126 ? 28.799 1.318 -25.551 1.00 90.31 126 LEU A N 1
ATOM 982 C CA . LEU A 1 126 ? 28.426 0.362 -26.583 1.00 90.31 126 LEU A CA 1
ATOM 983 C C . LEU A 1 126 ? 27.981 1.047 -27.874 1.00 90.31 126 LEU A C 1
ATOM 985 O O . LEU A 1 126 ? 28.316 0.543 -28.940 1.00 90.31 126 LEU A O 1
ATOM 989 N N . VAL A 1 127 ? 27.328 2.216 -27.825 1.00 89.69 127 VAL A N 1
ATOM 990 C CA . VAL A 1 127 ? 26.725 2.842 -29.025 1.00 89.69 127 VAL A CA 1
ATOM 991 C C . VAL A 1 127 ? 27.742 3.072 -30.141 1.00 89.69 127 VAL A C 1
ATOM 993 O O . VAL A 1 127 ? 27.502 2.692 -31.284 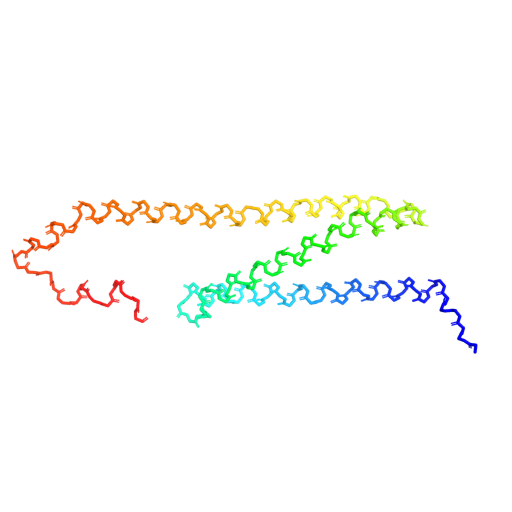1.00 89.69 127 VAL A O 1
ATOM 996 N N . ALA A 1 128 ? 28.908 3.644 -29.831 1.00 84.62 128 ALA A N 1
ATOM 997 C CA . ALA A 1 128 ? 29.935 3.891 -30.844 1.00 84.62 128 ALA A CA 1
ATOM 998 C C . ALA A 1 128 ? 30.489 2.590 -31.456 1.00 84.62 128 ALA A C 1
ATOM 1000 O O . ALA A 1 128 ? 30.760 2.547 -32.654 1.00 84.62 128 ALA A O 1
ATOM 1001 N N . ALA A 1 129 ? 30.637 1.535 -30.648 1.00 86.56 129 ALA A N 1
ATOM 1002 C CA . ALA A 1 129 ? 31.108 0.233 -31.112 1.00 86.56 129 ALA A CA 1
ATOM 1003 C C . ALA A 1 129 ? 30.060 -0.463 -31.993 1.00 86.56 129 ALA A C 1
ATOM 1005 O O . ALA A 1 129 ? 30.403 -0.956 -33.063 1.00 86.56 129 ALA A O 1
ATOM 1006 N N . LEU A 1 130 ? 28.788 -0.440 -31.581 1.00 85.38 130 LEU A N 1
ATOM 1007 C CA . LEU A 1 130 ? 27.664 -0.993 -32.338 1.00 85.38 130 LEU A CA 1
ATOM 1008 C C . LEU A 1 130 ? 27.491 -0.281 -33.689 1.00 85.38 130 LEU A C 1
ATOM 1010 O O . LEU A 1 130 ? 27.392 -0.943 -34.719 1.00 85.38 130 LEU A O 1
ATOM 1014 N N . ASN A 1 131 ? 27.556 1.055 -33.708 1.00 85.12 131 ASN A N 1
ATOM 1015 C CA . ASN A 1 131 ? 27.462 1.856 -34.936 1.00 85.12 131 ASN A CA 1
ATOM 1016 C C . ASN A 1 131 ? 28.627 1.618 -35.912 1.00 85.12 131 ASN A C 1
ATOM 1018 O O . ASN A 1 131 ? 28.510 1.925 -37.097 1.00 85.12 131 ASN A O 1
ATOM 1022 N N . GLY A 1 132 ? 29.762 1.120 -35.416 1.00 85.25 132 GLY A N 1
ATOM 1023 C CA . GLY A 1 132 ? 30.963 0.852 -36.204 1.00 85.25 132 GLY A CA 1
ATOM 1024 C C . GLY A 1 132 ? 31.070 -0.574 -36.751 1.00 85.25 132 GLY A C 1
ATOM 1025 O O . GLY A 1 132 ? 32.076 -0.883 -37.391 1.00 85.25 132 GLY A O 1
ATOM 1026 N N . LEU A 1 133 ? 30.094 -1.454 -36.493 1.00 85.50 133 LEU A N 1
ATOM 1027 C CA . LEU A 1 133 ? 30.146 -2.851 -36.936 1.00 85.50 133 LEU A CA 1
ATOM 1028 C C . LEU A 1 133 ? 30.078 -2.970 -38.465 1.00 85.50 133 LEU A C 1
ATOM 1030 O O . LEU A 1 133 ? 29.191 -2.421 -39.119 1.00 85.50 133 LEU A O 1
ATOM 1034 N N . SER A 1 134 ? 31.013 -3.733 -39.038 1.00 83.50 134 SER A N 1
ATOM 1035 C CA . SER A 1 134 ? 30.991 -4.115 -40.450 1.00 83.50 134 SER A CA 1
ATOM 1036 C C . SER A 1 134 ? 31.550 -5.538 -40.636 1.00 83.50 134 SER A C 1
ATOM 1038 O O . SER A 1 134 ? 32.725 -5.759 -40.329 1.00 83.50 134 SER A O 1
ATOM 1040 N N . PRO A 1 135 ? 30.747 -6.505 -41.129 1.00 79.75 135 PRO A N 1
ATOM 1041 C CA . PRO A 1 135 ? 29.334 -6.366 -41.499 1.00 79.75 135 PRO A CA 1
ATOM 1042 C C . PRO A 1 135 ? 28.423 -6.122 -40.272 1.00 79.75 135 PRO A C 1
ATOM 1044 O O . PRO A 1 135 ? 28.841 -6.389 -39.144 1.00 79.75 135 PRO A O 1
ATOM 1047 N N . PRO A 1 136 ? 27.206 -5.583 -40.468 1.00 74.62 136 PRO A N 1
ATOM 1048 C CA . PRO A 1 136 ? 26.230 -5.405 -39.391 1.00 74.62 136 PRO A CA 1
ATOM 1049 C C . PRO A 1 136 ? 25.813 -6.744 -38.760 1.00 74.62 136 PRO A C 1
ATOM 1051 O O . PRO A 1 136 ? 26.032 -7.812 -39.337 1.00 74.62 136 PRO A O 1
ATOM 1054 N N . LEU A 1 137 ? 25.212 -6.677 -37.567 1.00 74.31 137 LEU A N 1
ATOM 1055 C CA . LEU A 1 137 ? 24.670 -7.860 -36.895 1.00 74.31 137 LEU A CA 1
ATOM 1056 C C . LEU A 1 137 ? 23.528 -8.490 -37.716 1.00 74.31 137 LEU A C 1
ATOM 1058 O O . LEU A 1 137 ? 22.817 -7.763 -38.410 1.00 74.31 137 LEU A O 1
ATOM 1062 N N . PRO A 1 138 ? 23.342 -9.819 -37.631 1.00 76.56 138 PRO A N 1
ATOM 1063 C CA . PRO A 1 138 ? 22.224 -10.515 -38.264 1.00 76.56 138 PRO A CA 1
ATOM 1064 C C . PRO A 1 138 ? 20.849 -9.943 -37.866 1.00 76.56 138 PRO A C 1
ATOM 1066 O O . PRO A 1 138 ? 20.628 -9.600 -36.703 1.00 76.56 138 PRO A O 1
ATOM 1069 N N . ASP A 1 139 ? 19.918 -9.859 -38.824 1.00 65.75 139 ASP A N 1
ATOM 1070 C CA . ASP A 1 139 ? 18.587 -9.244 -38.649 1.00 65.75 139 ASP A CA 1
ATOM 1071 C C . ASP A 1 139 ? 17.713 -9.935 -37.581 1.00 65.75 139 ASP A C 1
ATOM 1073 O O . ASP A 1 139 ? 16.839 -9.306 -36.982 1.00 65.75 139 ASP A O 1
ATOM 1077 N N . ASP A 1 140 ? 17.950 -11.220 -37.308 1.00 62.66 140 ASP A N 1
ATOM 1078 C CA . ASP A 1 140 ? 17.277 -11.990 -36.258 1.00 62.66 140 ASP A CA 1
ATOM 1079 C C . ASP A 1 140 ? 17.689 -11.567 -34.839 1.00 62.66 140 ASP A C 1
ATOM 1081 O O . ASP A 1 140 ? 16.940 -11.814 -33.898 1.00 62.66 140 ASP A O 1
ATOM 1085 N N . PHE A 1 141 ? 18.816 -10.864 -34.695 1.00 61.31 141 PHE A N 1
ATOM 1086 C CA . PHE A 1 141 ? 19.342 -10.383 -33.416 1.00 61.31 141 PHE A CA 1
ATOM 1087 C C . PHE A 1 141 ? 18.877 -8.955 -33.056 1.00 61.31 141 PHE A C 1
ATOM 1089 O O . PHE A 1 141 ? 19.011 -8.531 -31.912 1.00 61.31 141 PHE A O 1
ATOM 1096 N N . ALA A 1 142 ? 18.368 -8.173 -34.019 1.00 57.53 142 ALA A N 1
ATOM 1097 C CA . ALA A 1 142 ? 18.338 -6.709 -33.894 1.00 57.53 142 ALA A CA 1
ATOM 1098 C C . ALA A 1 142 ? 16.990 -6.066 -33.502 1.00 57.53 142 ALA A C 1
ATOM 1100 O O . ALA A 1 142 ? 17.000 -4.938 -33.016 1.00 57.53 142 ALA A O 1
ATOM 1101 N N . LEU A 1 143 ? 15.830 -6.705 -33.715 1.00 50.50 143 LEU A N 1
ATOM 1102 C CA . LEU A 1 143 ? 14.540 -5.980 -33.624 1.00 50.50 143 LEU A CA 1
ATOM 1103 C C . LEU A 1 143 ? 13.447 -6.625 -32.764 1.00 50.50 143 LEU A C 1
ATOM 1105 O O . LEU A 1 143 ? 12.636 -5.891 -32.202 1.00 50.50 143 LEU A O 1
ATOM 1109 N N . ARG A 1 144 ? 13.413 -7.954 -32.612 1.00 51.28 144 ARG A N 1
ATOM 1110 C CA . ARG A 1 144 ? 12.370 -8.621 -31.800 1.00 51.28 144 ARG A CA 1
ATOM 1111 C C . ARG A 1 144 ? 12.698 -8.650 -30.303 1.00 51.28 144 ARG A C 1
ATOM 1113 O O . ARG A 1 144 ? 11.775 -8.654 -29.499 1.00 51.28 144 ARG A O 1
ATOM 1120 N N . ASP A 1 145 ? 13.980 -8.572 -29.945 1.00 54.78 145 ASP A N 1
ATOM 1121 C CA . ASP A 1 145 ? 14.448 -8.751 -28.563 1.00 54.78 145 ASP A CA 1
ATOM 1122 C C . ASP A 1 145 ? 14.578 -7.445 -27.754 1.00 54.78 145 ASP A C 1
ATOM 1124 O O . ASP A 1 145 ? 14.595 -7.492 -26.529 1.00 54.78 145 ASP A O 1
ATOM 1128 N N . LEU A 1 146 ? 14.633 -6.271 -28.400 1.00 52.00 146 LEU A N 1
ATOM 1129 C CA . LEU A 1 146 ? 14.858 -4.984 -27.710 1.00 52.00 146 LEU A CA 1
ATOM 1130 C C . LEU A 1 146 ? 13.596 -4.145 -27.480 1.00 52.00 146 LEU A C 1
ATOM 1132 O O . LEU A 1 146 ? 13.618 -3.234 -26.658 1.00 52.00 146 LEU A O 1
ATOM 1136 N N . THR A 1 147 ? 12.507 -4.410 -28.207 1.00 51.03 147 THR A N 1
ATOM 1137 C CA . THR A 1 147 ? 11.288 -3.581 -28.136 1.00 51.03 147 THR A CA 1
ATOM 1138 C C . THR A 1 147 ? 10.095 -4.264 -27.481 1.00 51.03 147 THR A C 1
ATOM 1140 O O . THR A 1 147 ? 9.094 -3.590 -27.273 1.00 51.03 147 THR A O 1
ATOM 1143 N N . GLY A 1 148 ? 10.223 -5.538 -27.085 1.00 44.69 148 GLY A N 1
ATOM 1144 C CA . GLY A 1 148 ? 9.127 -6.321 -26.511 1.00 44.69 148 GLY A CA 1
ATOM 1145 C C . GLY A 1 148 ? 8.002 -6.516 -27.530 1.00 44.69 148 GLY A C 1
ATOM 1146 O O . GLY A 1 148 ? 7.239 -5.596 -27.808 1.00 44.69 148 GLY A O 1
ATOM 1147 N N . GLY A 1 149 ? 7.937 -7.706 -28.131 1.00 42.78 149 GLY A N 1
ATOM 1148 C CA . GLY A 1 149 ? 6.813 -8.093 -28.991 1.00 42.78 149 GLY A CA 1
ATOM 1149 C C . GLY A 1 149 ? 5.482 -8.132 -28.253 1.00 42.78 149 GLY A C 1
ATOM 1150 O O . GLY A 1 149 ? 5.496 -8.416 -27.035 1.00 42.78 149 GLY A O 1
#

Radius of gyration: 25.47 Å; chains: 1; bounding box: 70×25×71 Å

Secondary structure (DSSP, 8-state):
-PPP--HHHHHHHHHHHHHHHHHHHHHHHHHHHHHHHHHHTT-S--HHHHHHHHHHHHHHHHHHHHHIIIIIHHHHHHH-GGGHHHHHHHHHHHHHHHHHHHHHHHHHHHHHHHHHHHHHHHHHHHHHHHHT-SSPPPGGGTSTTTTT-